Protein AF-A0A7K0TJX2-F1 (afdb_monomer_lite)

Structure (mmCIF, N/CA/C/O backbone):
data_AF-A0A7K0TJX2-F1
#
_entry.id   AF-A0A7K0TJX2-F1
#
loop_
_atom_site.group_PDB
_atom_site.id
_atom_site.type_symbol
_atom_site.label_atom_id
_atom_site.label_alt_id
_atom_site.label_comp_id
_atom_site.label_asym_id
_atom_site.label_entity_id
_atom_site.label_seq_id
_atom_site.pdbx_PDB_ins_code
_atom_site.Cartn_x
_atom_site.Cartn_y
_atom_site.Cartn_z
_atom_site.occupancy
_atom_site.B_iso_or_equiv
_atom_site.auth_seq_id
_atom_site.auth_comp_id
_atom_site.auth_asym_id
_atom_site.auth_atom_id
_atom_site.pdbx_PDB_model_num
ATOM 1 N N . MET A 1 1 ? 2.528 -19.579 16.993 1.00 49.59 1 MET A N 1
ATOM 2 C CA . MET A 1 1 ? 1.913 -18.682 15.996 1.00 49.59 1 MET A CA 1
ATOM 3 C C . MET A 1 1 ? 2.274 -17.265 16.400 1.00 49.59 1 MET A C 1
ATOM 5 O O . MET A 1 1 ? 2.089 -16.942 17.571 1.00 49.59 1 ME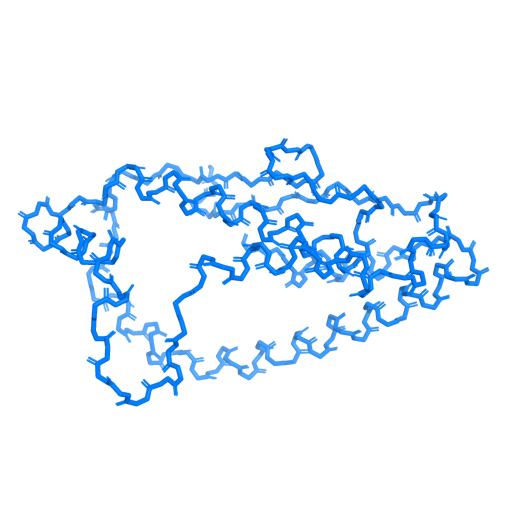T A O 1
ATOM 9 N N . SER A 1 2 ? 2.877 -16.481 15.506 1.00 51.16 2 SER A N 1
ATOM 10 C CA . SER A 1 2 ? 3.154 -15.063 15.761 1.00 51.16 2 SER A CA 1
ATOM 11 C C . SER A 1 2 ? 1.835 -14.339 16.070 1.00 51.16 2 SER A C 1
ATOM 13 O O . SER A 1 2 ? 0.830 -14.604 15.419 1.00 51.16 2 SER A O 1
ATOM 15 N N . GLN A 1 3 ? 1.803 -13.457 17.075 1.00 68.88 3 GLN A N 1
ATOM 16 C CA . GLN A 1 3 ? 0.639 -12.589 17.345 1.00 68.88 3 GLN A CA 1
ATOM 17 C C . GLN A 1 3 ? 0.635 -11.342 16.440 1.00 68.88 3 GLN A C 1
ATOM 19 O O . GLN A 1 3 ? -0.008 -10.341 16.755 1.00 68.88 3 GLN A O 1
ATOM 24 N N . GLN A 1 4 ? 1.408 -11.370 15.356 1.00 75.25 4 GLN A N 1
ATOM 25 C CA . GLN A 1 4 ? 1.607 -10.249 14.448 1.00 75.25 4 GLN A CA 1
ATOM 26 C C . GLN A 1 4 ? 0.856 -10.500 13.145 1.00 75.25 4 GLN A C 1
ATOM 28 O O . GLN A 1 4 ? 0.541 -11.638 12.797 1.00 75.25 4 GLN A O 1
ATOM 33 N N . ILE A 1 5 ? 0.522 -9.409 12.466 1.00 80.19 5 ILE A N 1
ATOM 34 C CA . ILE A 1 5 ? 0.033 -9.469 11.093 1.00 80.19 5 ILE A CA 1
ATOM 35 C C . ILE A 1 5 ? 1.230 -9.889 10.239 1.00 80.19 5 ILE A C 1
ATOM 37 O O . ILE A 1 5 ? 2.345 -9.469 10.517 1.00 80.19 5 ILE A O 1
ATOM 41 N N . GLU A 1 6 ? 1.020 -10.759 9.257 1.00 83.25 6 GLU A N 1
ATOM 42 C CA . GLU A 1 6 ? 2.083 -11.165 8.338 1.00 83.25 6 GLU A CA 1
ATOM 43 C C . GLU A 1 6 ? 1.647 -10.853 6.911 1.00 83.25 6 GLU A C 1
ATOM 45 O O . GLU A 1 6 ? 0.625 -11.356 6.435 1.00 83.25 6 GLU A O 1
ATOM 50 N N . THR A 1 7 ? 2.425 -10.013 6.228 1.00 84.06 7 THR A N 1
ATOM 51 C CA . THR A 1 7 ? 2.185 -9.642 4.828 1.00 84.06 7 THR A CA 1
ATOM 52 C C . THR A 1 7 ? 3.181 -10.357 3.920 1.00 84.06 7 THR A C 1
ATOM 54 O O . THR A 1 7 ? 4.395 -10.174 4.028 1.00 84.06 7 THR A O 1
ATOM 57 N N . SER A 1 8 ? 2.669 -11.163 2.994 1.00 83.25 8 SER A N 1
ATOM 58 C CA . SER A 1 8 ? 3.471 -11.891 2.010 1.00 83.25 8 SER A CA 1
ATOM 59 C C . SER A 1 8 ? 3.191 -11.379 0.597 1.00 83.25 8 SER A C 1
ATOM 61 O O . SER A 1 8 ? 2.039 -11.216 0.191 1.00 83.25 8 SER A O 1
ATOM 63 N N . PHE A 1 9 ? 4.262 -11.111 -0.151 1.00 84.19 9 PHE A N 1
ATOM 64 C CA . PHE A 1 9 ? 4.204 -10.624 -1.527 1.00 84.19 9 PHE A CA 1
ATOM 65 C C . PHE A 1 9 ? 4.718 -11.703 -2.476 1.00 84.19 9 PHE A C 1
ATOM 67 O O . PHE A 1 9 ? 5.824 -12.220 -2.295 1.00 84.19 9 PHE A O 1
ATOM 74 N N . LYS A 1 10 ? 3.954 -12.013 -3.525 1.00 84.88 10 LYS A N 1
ATOM 75 C CA . LYS A 1 10 ? 4.430 -12.869 -4.615 1.00 84.88 10 LYS A CA 1
ATOM 76 C C . LYS A 1 10 ? 5.185 -12.009 -5.626 1.00 84.88 10 LYS A C 1
ATOM 78 O O . LYS A 1 10 ? 4.580 -11.379 -6.492 1.00 84.88 10 LYS A O 1
ATOM 83 N N . VAL A 1 11 ? 6.506 -11.958 -5.481 1.00 85.25 11 VAL A N 1
ATOM 84 C CA . VAL A 1 11 ? 7.363 -11.096 -6.303 1.00 85.25 11 VAL A CA 1
ATOM 85 C C . VAL A 1 11 ? 7.648 -11.736 -7.659 1.00 85.25 11 VAL A C 1
ATOM 87 O O . VAL A 1 11 ? 8.031 -12.902 -7.739 1.00 85.25 11 VAL A O 1
ATOM 90 N N . GLN A 1 12 ? 7.498 -10.955 -8.727 1.00 84.88 12 GLN A N 1
ATOM 91 C CA . GLN A 1 12 ? 7.930 -11.340 -10.069 1.00 84.88 12 GLN A CA 1
ATOM 92 C C . GLN A 1 12 ? 9.256 -10.648 -10.403 1.00 84.88 12 GLN A C 1
ATOM 94 O O . GLN A 1 12 ? 9.291 -9.428 -10.551 1.00 84.88 12 GLN A O 1
ATOM 99 N N . LEU A 1 13 ? 10.333 -11.421 -10.537 1.00 86.06 13 LEU A N 1
ATOM 100 C CA . LEU A 1 13 ? 11.678 -10.896 -10.807 1.00 86.06 13 LEU A CA 1
ATOM 101 C C . LEU A 1 13 ? 11.939 -10.738 -12.312 1.00 86.06 13 LEU A C 1
ATOM 103 O O . LEU A 1 13 ? 12.342 -9.668 -12.769 1.00 86.06 13 LEU A O 1
ATOM 107 N N . ASP A 1 14 ? 11.619 -11.775 -13.086 1.00 85.62 14 ASP A N 1
ATOM 108 C CA . ASP A 1 14 ? 11.945 -11.868 -14.509 1.00 85.62 14 ASP A CA 1
ATOM 109 C C . ASP A 1 14 ? 10.744 -11.647 -15.439 1.00 85.62 14 ASP A C 1
ATOM 111 O O . ASP A 1 14 ? 9.574 -11.681 -15.037 1.00 85.62 14 ASP A O 1
ATOM 115 N N . ASN A 1 15 ? 11.062 -11.456 -16.726 1.00 85.38 15 ASN A N 1
ATOM 116 C CA . ASN A 1 15 ? 10.107 -11.288 -17.824 1.00 85.38 15 ASN A CA 1
ATOM 117 C C . ASN A 1 15 ? 9.115 -10.137 -17.572 1.00 85.38 15 ASN A C 1
ATOM 119 O O . ASN A 1 15 ? 7.897 -10.293 -17.699 1.00 85.38 15 ASN A O 1
ATOM 123 N N . ARG A 1 16 ? 9.650 -8.984 -17.152 1.00 87.25 16 ARG A N 1
ATOM 124 C CA . ARG A 1 16 ? 8.853 -7.810 -16.790 1.00 87.25 16 ARG A CA 1
ATOM 125 C C . ARG A 1 16 ? 8.359 -7.063 -18.022 1.00 87.25 16 ARG A C 1
ATOM 127 O O . ARG A 1 16 ? 9.103 -6.848 -18.985 1.00 87.25 16 ARG A O 1
ATOM 134 N N . ASN A 1 17 ? 7.117 -6.589 -17.975 1.00 87.69 17 ASN A N 1
ATOM 135 C CA . ASN A 1 17 ? 6.556 -5.798 -19.067 1.00 87.69 17 ASN A CA 1
ATOM 136 C C . ASN A 1 17 ? 7.028 -4.337 -18.981 1.00 87.69 17 ASN A C 1
ATOM 138 O O . ASN A 1 17 ? 6.563 -3.546 -18.163 1.00 87.69 17 ASN A O 1
ATOM 142 N N . ARG A 1 18 ? 7.942 -3.952 -19.877 1.00 87.62 18 ARG A N 1
ATOM 143 C CA . ARG A 1 18 ? 8.551 -2.611 -19.877 1.00 87.62 18 ARG A CA 1
ATOM 144 C C . ARG A 1 18 ? 7.531 -1.499 -20.115 1.00 87.62 18 ARG A C 1
ATOM 146 O O . ARG A 1 18 ? 7.627 -0.445 -19.499 1.00 87.62 18 ARG A O 1
ATOM 153 N N . SER A 1 19 ? 6.539 -1.732 -20.975 1.00 88.44 19 SER A N 1
ATOM 154 C CA . SER A 1 19 ? 5.540 -0.715 -21.324 1.00 88.44 19 SER A CA 1
ATOM 155 C C . SER A 1 19 ? 4.677 -0.343 -20.117 1.00 88.44 19 SER A C 1
ATOM 157 O O . SER A 1 19 ? 4.489 0.839 -19.829 1.00 88.44 19 SER A O 1
ATOM 159 N N . THR A 1 20 ? 4.221 -1.339 -19.352 1.00 89.19 20 THR A N 1
ATOM 160 C CA . THR A 1 20 ? 3.419 -1.086 -18.146 1.00 89.19 20 THR A CA 1
ATOM 161 C C . THR A 1 20 ? 4.248 -0.455 -17.031 1.00 89.19 20 THR A C 1
ATOM 163 O O . THR A 1 20 ? 3.713 0.317 -16.241 1.00 89.19 20 THR A O 1
ATOM 166 N N . VAL A 1 21 ? 5.554 -0.731 -16.975 1.00 90.56 21 VAL A N 1
ATOM 167 C CA . VAL A 1 21 ? 6.470 -0.140 -15.989 1.00 90.56 21 VAL A CA 1
ATOM 168 C C . VAL A 1 21 ? 6.772 1.332 -16.282 1.00 90.56 21 VAL A C 1
ATOM 170 O O . VAL A 1 21 ? 6.774 2.135 -15.348 1.00 90.56 21 VAL A O 1
ATOM 173 N N . ILE A 1 22 ? 6.937 1.725 -17.552 1.00 92.44 22 ILE A N 1
ATOM 174 C CA . ILE A 1 22 ? 7.083 3.145 -17.940 1.00 92.44 22 ILE A CA 1
ATOM 175 C C . ILE A 1 22 ? 5.865 3.947 -17.475 1.00 92.44 22 ILE A C 1
ATOM 177 O O . ILE A 1 22 ? 6.004 4.980 -16.824 1.00 92.44 22 ILE A O 1
ATOM 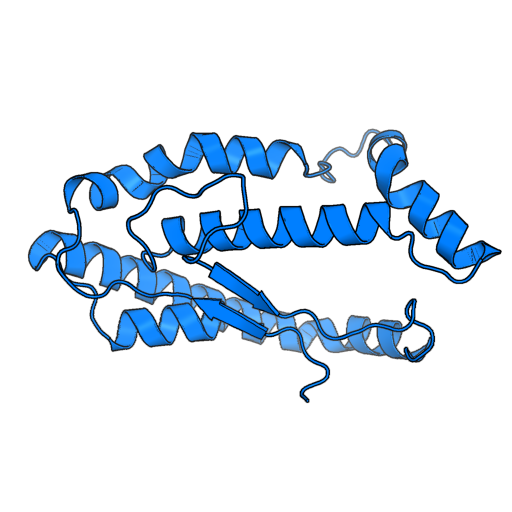181 N N . TRP A 1 23 ? 4.666 3.447 -17.773 1.00 93.88 23 TRP A N 1
ATOM 182 C CA . TRP A 1 23 ? 3.410 4.147 -17.502 1.00 93.88 23 TRP A CA 1
ATOM 183 C C . TRP A 1 23 ? 2.834 3.870 -16.111 1.00 93.88 23 TRP A C 1
ATOM 185 O O . TRP A 1 23 ? 1.710 4.276 -15.823 1.00 93.88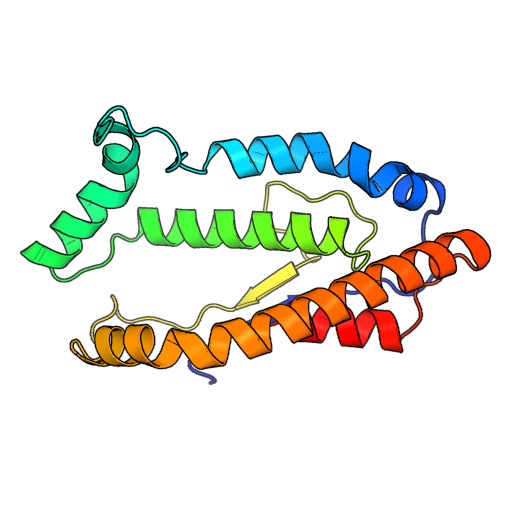 23 TRP A O 1
ATOM 195 N N . ARG A 1 24 ? 3.582 3.209 -15.222 1.00 91.88 24 ARG A N 1
ATOM 196 C CA . ARG A 1 24 ? 3.072 2.683 -13.946 1.00 91.88 24 ARG A CA 1
ATOM 197 C C . ARG A 1 24 ? 2.442 3.750 -13.051 1.00 91.88 24 ARG A C 1
ATOM 199 O O . ARG A 1 24 ? 1.376 3.510 -12.493 1.00 91.88 24 ARG A O 1
ATOM 206 N N . ALA A 1 25 ? 3.039 4.940 -12.983 1.00 89.62 25 ALA A N 1
ATOM 207 C CA . ALA A 1 25 ? 2.497 6.070 -12.222 1.00 89.62 25 ALA A CA 1
ATOM 208 C C . ALA A 1 25 ? 1.143 6.576 -12.760 1.00 89.62 25 ALA A C 1
ATOM 210 O O . ALA A 1 25 ? 0.319 7.066 -11.996 1.00 89.62 25 ALA A O 1
ATOM 211 N N . ILE A 1 26 ? 0.889 6.429 -14.062 1.00 93.69 26 ILE A N 1
ATOM 212 C CA . ILE A 1 26 ? -0.386 6.804 -14.687 1.00 93.69 26 ILE A CA 1
ATOM 213 C C . ILE A 1 26 ? -1.388 5.651 -14.590 1.00 93.69 26 ILE A C 1
ATOM 215 O O . ILE A 1 26 ? -2.547 5.870 -14.251 1.00 93.69 26 ILE A O 1
ATOM 219 N N . LEU A 1 27 ? -0.947 4.411 -14.816 1.00 94.00 27 LEU A N 1
ATOM 220 C CA . LEU A 1 27 ? -1.799 3.221 -14.738 1.00 94.00 27 LEU A CA 1
ATOM 221 C C . LEU A 1 27 ? -2.336 2.978 -13.325 1.00 94.00 27 LEU A C 1
ATOM 223 O O . LEU A 1 27 ? -3.464 2.512 -13.174 1.00 94.00 27 LEU A O 1
ATOM 227 N N . VAL A 1 28 ? -1.567 3.315 -12.286 1.00 94.69 28 VAL A N 1
ATOM 228 C CA . VAL A 1 28 ? -2.029 3.192 -10.897 1.00 94.69 28 VAL A CA 1
ATOM 229 C C . VAL A 1 28 ? -3.077 4.248 -10.531 1.00 94.69 28 VAL A C 1
ATOM 231 O O . VAL A 1 28 ? -3.832 4.044 -9.585 1.00 94.69 28 VAL A O 1
ATOM 234 N N . ALA A 1 29 ? -3.171 5.360 -11.268 1.00 93.94 29 ALA A N 1
ATOM 235 C CA . ALA A 1 29 ? -4.009 6.489 -10.875 1.00 93.94 29 ALA A CA 1
ATOM 236 C C . ALA A 1 29 ? -5.492 6.113 -10.669 1.00 93.94 29 ALA A C 1
ATOM 238 O O . ALA A 1 29 ? -6.014 6.452 -9.610 1.00 93.94 29 ALA A O 1
ATOM 239 N N . PRO A 1 30 ? -6.183 5.371 -11.561 1.00 93.94 30 PRO A N 1
ATOM 240 C CA . PRO A 1 30 ? -7.602 5.051 -11.376 1.00 93.94 30 PRO A CA 1
ATOM 241 C C . PRO A 1 30 ? -7.888 4.259 -10.095 1.00 93.94 30 PRO A C 1
ATOM 243 O O . PRO A 1 30 ? -8.802 4.594 -9.345 1.00 93.94 30 PRO A O 1
ATOM 246 N N . VAL A 1 31 ? -7.082 3.233 -9.814 1.00 93.75 31 VAL A N 1
ATOM 247 C CA . VAL A 1 31 ? -7.247 2.412 -8.608 1.00 93.75 31 VAL A CA 1
ATOM 248 C C . VAL A 1 31 ? -6.792 3.156 -7.351 1.00 93.75 31 VAL A C 1
ATOM 250 O O . VAL A 1 31 ? -7.400 2.992 -6.297 1.00 93.75 31 VAL A O 1
ATOM 253 N N . ALA A 1 32 ? -5.781 4.025 -7.454 1.00 91.94 32 ALA A N 1
ATOM 254 C CA . ALA A 1 32 ? -5.375 4.896 -6.357 1.00 91.94 32 ALA A CA 1
ATOM 255 C C . ALA A 1 32 ? -6.477 5.912 -6.022 1.00 91.94 32 ALA A C 1
ATOM 257 O O . ALA A 1 32 ? -6.796 6.085 -4.850 1.00 91.94 32 ALA A O 1
ATOM 258 N N . PHE A 1 33 ? -7.124 6.509 -7.030 1.00 92.44 33 PHE A N 1
ATOM 259 C CA . PHE A 1 33 ? -8.288 7.378 -6.845 1.00 92.44 33 PHE A CA 1
ATOM 260 C C . PHE A 1 33 ? -9.448 6.623 -6.193 1.00 92.44 33 PHE A C 1
ATOM 262 O O . PHE A 1 33 ? -10.017 7.102 -5.211 1.00 92.44 33 PHE A O 1
ATOM 269 N N . PHE A 1 34 ? -9.750 5.415 -6.675 1.00 92.50 34 PHE A N 1
ATOM 270 C CA . PHE A 1 34 ? -10.757 4.548 -6.065 1.00 92.50 34 PHE A CA 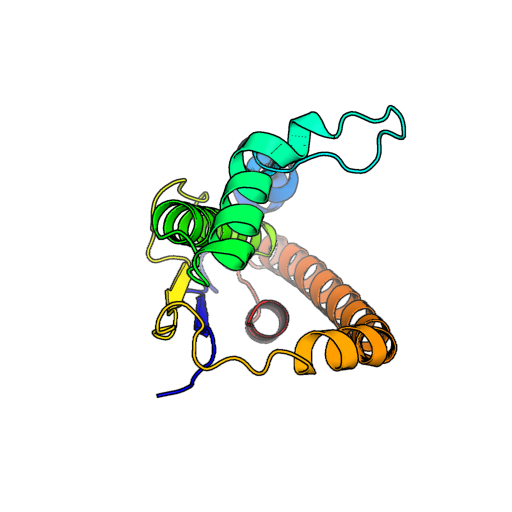1
ATOM 271 C C . PHE A 1 34 ? -10.444 4.253 -4.591 1.00 92.50 34 PHE A C 1
ATOM 273 O O . PHE A 1 34 ? -11.297 4.474 -3.736 1.00 92.50 34 PHE A O 1
ATOM 280 N N . ALA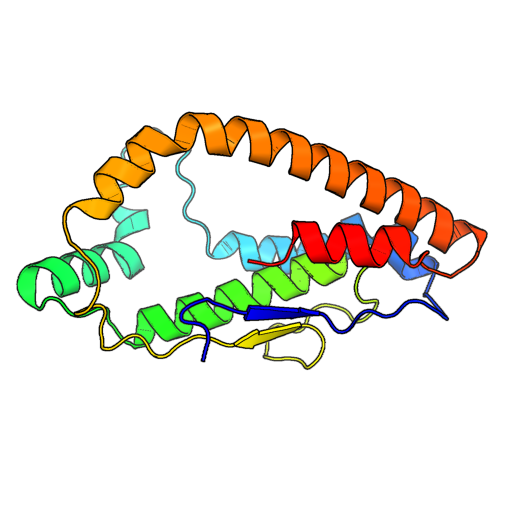 A 1 35 ? -9.217 3.840 -4.265 1.00 90.75 35 ALA A N 1
ATOM 281 C CA . ALA A 1 35 ? -8.808 3.598 -2.882 1.00 90.75 35 ALA A CA 1
ATOM 282 C C . ALA A 1 35 ? -8.864 4.879 -2.025 1.00 90.75 35 ALA A C 1
ATOM 284 O O . ALA A 1 35 ? -9.313 4.839 -0.881 1.00 90.75 35 ALA A O 1
ATOM 285 N N . SER A 1 36 ? -8.472 6.026 -2.589 1.00 86.69 36 SER A N 1
ATOM 286 C CA . SER A 1 36 ? -8.500 7.320 -1.896 1.00 86.69 36 SER A CA 1
ATOM 287 C C . SER A 1 36 ? -9.920 7.803 -1.591 1.00 86.69 36 SER A C 1
ATOM 289 O O . SER A 1 36 ? -10.117 8.521 -0.617 1.00 86.69 36 SER A O 1
ATOM 291 N N . SER A 1 37 ? -10.928 7.353 -2.349 1.00 87.50 37 SER A N 1
ATOM 292 C CA . SER A 1 37 ? -12.333 7.704 -2.099 1.00 87.50 37 SER A CA 1
ATOM 293 C C . SER A 1 37 ? -12.856 7.218 -0.739 1.00 87.50 37 SER A C 1
ATOM 295 O O . SER A 1 37 ? -13.835 7.759 -0.232 1.00 87.50 37 SER A O 1
ATOM 297 N N . PHE A 1 38 ? -12.186 6.236 -0.121 1.00 84.56 38 PHE A N 1
ATOM 298 C CA . PHE A 1 38 ? -12.501 5.746 1.224 1.00 84.56 38 PHE A CA 1
ATOM 299 C C . PHE A 1 38 ? -11.795 6.538 2.334 1.00 84.56 38 PHE A C 1
ATOM 301 O O . PHE A 1 38 ? -12.028 6.278 3.516 1.00 84.56 38 PHE A O 1
ATOM 308 N N . THR A 1 39 ? -10.915 7.477 1.978 1.00 76.12 39 THR A N 1
ATOM 309 C CA . THR A 1 39 ? -10.226 8.335 2.944 1.00 76.12 39 THR A CA 1
ATOM 310 C C . THR A 1 39 ? -11.098 9.532 3.299 1.00 76.12 39 THR A C 1
ATOM 312 O O . THR A 1 39 ? -11.757 10.125 2.448 1.00 76.12 39 THR A O 1
ATOM 315 N N . VAL A 1 40 ? -11.123 9.871 4.585 1.00 66.69 40 VAL A N 1
ATOM 316 C CA . VAL A 1 40 ? -11.782 11.081 5.072 1.00 66.69 40 VAL A CA 1
ATOM 317 C C . VAL A 1 40 ? -10.737 12.187 5.081 1.00 66.69 40 VAL A C 1
ATOM 319 O O . VAL A 1 40 ? -9.732 12.064 5.780 1.00 66.69 40 VAL A O 1
ATOM 322 N N . ASP A 1 41 ? -10.957 13.241 4.296 1.00 61.62 41 ASP A N 1
ATOM 323 C CA . ASP A 1 41 ? -10.052 14.388 4.255 1.00 61.62 41 ASP A CA 1
ATOM 324 C C . ASP A 1 41 ? -10.095 15.139 5.596 1.00 61.62 41 ASP A C 1
ATOM 326 O O . ASP A 1 41 ? -11.145 15.618 6.035 1.00 61.62 41 ASP A O 1
ATOM 330 N N . THR A 1 42 ? -8.950 15.188 6.276 1.00 55.75 42 THR A N 1
ATOM 331 C CA . THR A 1 42 ? -8.775 15.848 7.575 1.00 55.75 42 THR A CA 1
ATOM 332 C C . THR A 1 42 ? -8.260 17.284 7.440 1.00 55.75 42 THR A C 1
ATOM 334 O O . THR A 1 42 ? -8.022 17.930 8.460 1.00 55.75 42 THR A O 1
ATOM 337 N N . TRP A 1 43 ? -8.027 17.781 6.217 1.00 51.91 43 TRP A N 1
ATOM 338 C CA . TRP A 1 43 ? -7.374 19.076 5.972 1.00 51.91 43 TRP A CA 1
ATOM 339 C C . TRP A 1 43 ? -8.348 20.264 5.895 1.00 51.91 43 TRP A C 1
ATOM 341 O O . TRP A 1 43 ? -7.917 21.414 5.809 1.00 51.91 43 TRP A O 1
ATOM 351 N N . ASP A 1 44 ? -9.660 20.033 5.959 1.00 59.72 44 ASP A N 1
ATOM 352 C CA . ASP A 1 44 ? -10.627 21.127 6.033 1.00 59.72 44 ASP A CA 1
ATOM 353 C C . ASP A 1 44 ? -10.874 21.546 7.494 1.00 59.72 44 ASP A C 1
ATOM 355 O O . ASP A 1 44 ? -11.348 20.765 8.321 1.00 59.72 44 ASP A O 1
ATOM 359 N N . ASN A 1 45 ? -10.577 22.809 7.821 1.00 60.41 45 ASN A N 1
ATOM 360 C CA . ASN A 1 45 ? -10.846 23.397 9.142 1.00 60.41 45 ASN A CA 1
ATOM 361 C C . ASN A 1 45 ? -12.347 23.666 9.367 1.00 60.41 45 ASN A C 1
ATOM 363 O O . ASN A 1 45 ? -12.740 24.113 10.446 1.00 60.41 45 ASN A O 1
ATOM 367 N N . ASN A 1 46 ? -13.199 23.402 8.373 1.00 62.78 46 ASN A N 1
ATOM 368 C CA . ASN A 1 46 ? -14.608 23.781 8.377 1.00 62.78 46 ASN A CA 1
ATOM 369 C C . ASN A 1 46 ? -15.533 22.828 9.160 1.00 62.78 46 ASN A C 1
ATOM 371 O O . ASN A 1 46 ? -16.670 22.584 8.765 1.00 62.78 46 ASN A O 1
ATOM 375 N N . GLY A 1 47 ? -15.055 22.277 10.282 1.00 54.06 47 GLY A N 1
ATOM 376 C CA . GLY A 1 47 ? -15.907 21.681 11.319 1.00 54.06 47 GLY A CA 1
ATOM 377 C C . GLY A 1 47 ? -16.825 20.534 10.877 1.00 54.06 47 GLY A C 1
ATOM 378 O O . GLY A 1 47 ? -17.798 20.240 11.571 1.00 54.06 47 GLY A O 1
ATOM 379 N N . ASN A 1 48 ? -16.541 19.864 9.758 1.00 54.97 48 ASN A N 1
ATOM 380 C CA . ASN A 1 48 ? -17.366 18.770 9.251 1.00 54.97 48 ASN A CA 1
ATOM 381 C C . ASN A 1 48 ? -17.098 17.472 10.027 1.00 54.97 48 ASN A C 1
ATOM 383 O O . ASN A 1 48 ? -16.639 16.475 9.484 1.00 54.97 48 ASN A O 1
ATOM 387 N N . ALA A 1 49 ? -17.446 17.459 11.315 1.00 55.09 49 ALA A N 1
ATOM 388 C CA . ALA A 1 49 ? -17.425 16.269 12.167 1.00 55.09 49 ALA A CA 1
ATOM 389 C C . ALA A 1 49 ? -18.279 15.108 11.601 1.00 55.09 49 ALA A C 1
ATOM 391 O O . ALA A 1 49 ? -18.093 13.951 11.979 1.00 55.09 49 ALA A O 1
ATOM 392 N N . TYR A 1 50 ? -19.192 15.406 10.670 1.00 56.22 50 TYR A N 1
ATOM 393 C CA . TYR A 1 50 ? -20.069 14.441 10.008 1.00 56.22 50 TYR A CA 1
ATOM 394 C C . TYR A 1 50 ? -19.326 13.408 9.148 1.00 56.22 50 TYR A C 1
ATOM 396 O O . TYR A 1 50 ? -19.790 12.273 9.053 1.00 56.22 50 TYR A O 1
ATOM 404 N N . SER A 1 51 ? -18.172 13.744 8.559 1.00 59.81 51 SER A N 1
ATOM 405 C CA . SER A 1 51 ? -17.432 12.825 7.676 1.00 59.81 51 SER A CA 1
ATOM 406 C C . SER A 1 51 ? -16.820 11.633 8.428 1.00 59.81 51 SER A C 1
ATOM 408 O O . SER A 1 51 ? -16.722 10.535 7.883 1.00 59.81 51 SER A O 1
ATOM 410 N N . TYR A 1 52 ? -16.528 11.788 9.721 1.00 59.91 52 TYR A N 1
ATOM 411 C CA . TYR A 1 52 ? -16.089 10.698 10.604 1.00 59.91 52 TYR A CA 1
ATOM 412 C C . TYR A 1 52 ? -17.248 9.781 11.048 1.00 59.91 52 TYR A C 1
ATOM 414 O O . TYR A 1 52 ? -17.033 8.668 11.538 1.00 59.91 52 TYR A O 1
ATOM 422 N N . GLY A 1 53 ? -18.495 10.235 10.895 1.00 60.09 53 GLY A N 1
ATOM 423 C CA . GLY A 1 53 ? -19.667 9.668 11.560 1.00 60.09 53 GLY A CA 1
ATOM 424 C C . GLY A 1 53 ? -20.105 8.285 11.077 1.00 60.09 53 GLY A C 1
ATOM 425 O O . GLY A 1 53 ? -20.716 7.556 11.851 1.00 60.09 53 GLY A O 1
ATOM 426 N N . LEU A 1 54 ? -19.800 7.886 9.837 1.00 72.12 54 LEU A N 1
ATOM 427 C CA . LEU A 1 54 ? -20.368 6.648 9.288 1.00 72.12 54 LEU A CA 1
ATOM 428 C C . LEU A 1 54 ? -19.660 5.381 9.791 1.00 72.12 54 LEU A C 1
ATOM 430 O O . LEU A 1 54 ? -20.324 4.406 10.133 1.00 72.12 54 LEU A O 1
ATOM 434 N N . LEU A 1 55 ? -18.324 5.389 9.856 1.00 75.12 55 LEU A N 1
ATOM 435 C CA . LEU A 1 55 ? -17.537 4.218 10.271 1.00 75.12 55 LEU A CA 1
ATOM 436 C C . LEU A 1 55 ? -16.831 4.407 11.616 1.00 75.12 55 LEU A C 1
ATOM 438 O O . LEU A 1 55 ? -16.683 3.434 12.351 1.00 75.12 55 LEU A O 1
ATOM 442 N N . VAL A 1 56 ? -16.437 5.629 11.986 1.00 81.56 56 VAL A N 1
ATOM 443 C CA . VAL A 1 56 ? -15.673 5.858 13.225 1.00 81.56 56 VAL A CA 1
ATOM 444 C C . VAL A 1 56 ? -16.601 5.952 14.434 1.00 81.56 56 VAL A C 1
ATOM 446 O O . VAL A 1 56 ? -16.357 5.302 15.450 1.00 81.56 56 VAL A O 1
ATOM 449 N N . LEU A 1 57 ? -17.697 6.708 14.328 1.00 83.00 57 LEU A N 1
ATOM 450 C CA . LEU A 1 57 ? -18.622 6.910 15.448 1.00 83.00 57 LEU A CA 1
ATOM 451 C C . LEU A 1 57 ? -19.242 5.591 15.962 1.00 83.00 57 LEU A C 1
ATOM 453 O O . LEU A 1 57 ? -19.183 5.367 17.173 1.00 83.00 57 LEU A O 1
ATOM 457 N N . PRO A 1 58 ? -19.757 4.669 15.116 1.00 85.38 58 PRO A N 1
ATOM 458 C CA . PRO A 1 58 ? -20.294 3.397 15.601 1.00 85.38 58 PRO A CA 1
ATOM 459 C C . PRO A 1 58 ? -19.232 2.532 16.283 1.00 85.38 58 PRO A C 1
ATOM 461 O O . PRO A 1 58 ? -19.542 1.843 17.253 1.00 85.38 58 PRO A O 1
ATOM 464 N N . VAL A 1 59 ? -17.978 2.587 15.818 1.00 87.31 59 VAL A N 1
ATOM 465 C CA . VAL A 1 59 ? -16.855 1.869 16.439 1.00 87.31 59 VAL A CA 1
ATOM 466 C C . VAL A 1 59 ? -16.549 2.438 17.816 1.00 87.31 59 VAL A C 1
ATOM 468 O O . VAL A 1 59 ? -16.436 1.666 18.764 1.00 87.31 59 VAL A O 1
ATOM 471 N N . ILE A 1 60 ? -16.467 3.764 17.955 1.00 85.06 60 ILE A N 1
ATOM 472 C CA . ILE A 1 60 ? -16.242 4.413 19.254 1.00 85.06 60 ILE A CA 1
ATOM 473 C C . ILE A 1 60 ? -17.357 4.028 20.230 1.00 85.06 60 ILE A C 1
ATOM 475 O O . ILE A 1 60 ? -17.067 3.583 21.337 1.00 85.06 60 ILE A O 1
ATOM 479 N N . LEU A 1 61 ? -18.625 4.126 19.821 1.00 87.25 61 LEU A N 1
ATOM 480 C CA . LEU A 1 61 ? -19.763 3.774 20.676 1.00 87.25 61 LEU A CA 1
ATOM 481 C C . LEU A 1 61 ? -19.758 2.284 21.054 1.00 87.25 61 LEU A C 1
ATOM 483 O O . LEU A 1 61 ? -19.950 1.946 22.222 1.00 87.25 61 LEU A O 1
ATOM 487 N N . ALA A 1 62 ? -19.489 1.386 20.103 1.00 87.88 62 ALA A N 1
ATOM 488 C CA . ALA A 1 62 ? -19.395 -0.048 20.370 1.00 87.88 62 ALA A CA 1
ATOM 489 C C . ALA A 1 62 ? -18.221 -0.393 21.301 1.00 87.88 62 ALA A C 1
ATOM 491 O O . ALA A 1 62 ? -18.362 -1.242 22.182 1.00 87.88 62 ALA A O 1
ATOM 492 N N . LEU A 1 63 ? -17.081 0.285 21.171 1.00 85.56 63 LEU A N 1
ATOM 493 C CA . LEU A 1 63 ? -15.944 0.102 22.070 1.00 85.56 63 LEU A CA 1
ATOM 494 C C . LEU A 1 63 ? -16.215 0.672 23.467 1.00 85.56 63 LEU A C 1
ATOM 496 O O . LEU A 1 63 ? -15.884 0.016 24.451 1.00 85.56 63 LEU A O 1
ATOM 500 N N . LEU A 1 64 ? -16.845 1.844 23.572 1.00 85.31 64 LEU A N 1
ATOM 501 C CA . LEU A 1 64 ? -17.142 2.485 24.856 1.00 85.31 64 LEU A CA 1
ATOM 502 C C . LEU A 1 64 ? -18.221 1.738 25.643 1.00 85.31 64 LEU A C 1
ATOM 504 O O . LEU A 1 64 ? -18.031 1.458 26.824 1.00 85.31 64 LEU A O 1
ATOM 508 N N . PHE A 1 65 ? -19.340 1.402 25.000 1.00 89.12 65 PHE A N 1
ATOM 509 C CA . PHE A 1 65 ? -20.493 0.816 25.687 1.00 89.12 65 PHE A CA 1
ATOM 510 C C . PHE A 1 65 ? -20.475 -0.710 25.717 1.00 89.12 65 PHE A C 1
ATOM 512 O O . PHE A 1 65 ? -20.989 -1.305 26.662 1.00 89.12 65 PHE A O 1
ATOM 519 N N . ARG A 1 66 ? -19.893 -1.360 24.701 1.00 85.69 66 ARG A N 1
ATOM 520 C CA . ARG A 1 66 ? -19.890 -2.826 24.579 1.00 85.69 66 ARG A CA 1
ATOM 521 C C . ARG A 1 66 ? -18.501 -3.445 24.731 1.00 85.69 66 ARG A C 1
ATOM 523 O O . ARG A 1 66 ? -18.408 -4.645 24.975 1.00 85.69 66 ARG A O 1
ATOM 530 N N . GLY A 1 67 ? -17.427 -2.661 24.615 1.00 82.19 67 GLY A N 1
ATOM 531 C CA . GLY A 1 67 ? -16.057 -3.178 24.658 1.00 82.19 67 GLY A CA 1
ATOM 532 C C . GLY A 1 67 ? -15.743 -4.137 23.510 1.00 82.19 67 GLY A C 1
ATOM 533 O O . GLY A 1 67 ? -14.876 -4.994 23.657 1.00 82.19 67 GLY A O 1
ATOM 534 N N . THR A 1 68 ? -16.474 -4.043 22.397 1.00 83.06 68 THR A N 1
ATOM 535 C CA . THR A 1 68 ? -16.344 -4.956 21.254 1.00 83.06 68 THR A CA 1
ATOM 536 C C . THR A 1 68 ? -16.124 -4.171 19.977 1.00 83.06 68 THR A C 1
ATOM 538 O O . THR A 1 68 ? -16.902 -3.265 19.674 1.00 83.06 68 THR A O 1
ATOM 541 N N . TYR A 1 69 ? -15.116 -4.560 19.201 1.00 85.62 69 TYR A N 1
ATOM 542 C CA . TYR A 1 69 ? -14.907 -4.021 17.864 1.00 85.62 69 TYR A CA 1
ATOM 543 C C . TYR A 1 69 ? -15.913 -4.645 16.876 1.00 85.62 69 TYR A C 1
ATOM 545 O O . TYR A 1 69 ? -15.954 -5.874 16.769 1.00 85.62 69 TYR A O 1
ATOM 553 N N . PRO A 1 70 ? -16.741 -3.858 16.165 1.00 87.56 70 PRO A N 1
ATOM 554 C CA . PRO A 1 70 ? -17.743 -4.418 15.260 1.00 87.56 70 PRO A CA 1
ATOM 555 C C . PRO A 1 70 ? -17.123 -5.220 14.103 1.00 87.56 70 PRO A C 1
ATOM 557 O O . PRO A 1 70 ? -16.239 -4.733 13.397 1.00 87.56 70 PRO A O 1
ATOM 560 N N . SER A 1 71 ? -17.616 -6.442 13.870 1.00 87.12 71 SER A N 1
ATOM 561 C CA . SER A 1 71 ? -17.051 -7.366 12.872 1.00 87.12 71 SER A CA 1
ATOM 562 C C . SER A 1 71 ? -17.135 -6.841 11.437 1.00 87.12 71 SER A C 1
ATOM 564 O O . SER A 1 71 ? -16.205 -7.035 10.665 1.00 87.12 71 SER A O 1
ATOM 566 N N . TYR A 1 72 ? -18.203 -6.127 11.081 1.00 87.50 72 TYR A N 1
ATOM 567 C CA . TYR A 1 72 ? -18.366 -5.551 9.744 1.00 87.50 72 TYR A CA 1
ATOM 568 C C . TYR A 1 72 ? -17.313 -4.474 9.436 1.00 87.50 72 TYR A C 1
ATOM 570 O O . TYR A 1 72 ? -16.788 -4.441 8.325 1.00 87.50 72 TYR A O 1
ATOM 578 N N . VAL A 1 73 ? -16.937 -3.643 10.418 1.00 88.88 73 VAL A N 1
ATOM 579 C CA . VAL A 1 73 ? -15.852 -2.660 10.240 1.00 88.88 73 VAL A CA 1
ATOM 580 C C . VAL A 1 73 ? -14.502 -3.362 10.158 1.00 88.88 73 VAL A C 1
ATOM 582 O O . VAL A 1 73 ? -13.644 -2.958 9.378 1.00 88.88 73 VAL A O 1
ATOM 585 N N . LEU A 1 74 ? -14.316 -4.444 10.919 1.00 87.50 74 LEU A N 1
ATOM 586 C CA . LEU A 1 74 ? -13.087 -5.233 10.857 1.00 87.50 74 LEU A CA 1
ATOM 587 C C . LEU A 1 74 ? -12.899 -5.831 9.463 1.00 87.50 74 LEU A C 1
ATOM 589 O O . LEU A 1 74 ? -11.825 -5.691 8.884 1.00 87.50 74 LEU A O 1
ATOM 593 N N . SER A 1 75 ? -13.943 -6.454 8.915 1.00 89.56 75 SER A N 1
ATOM 594 C CA . SER A 1 75 ? -13.919 -7.014 7.563 1.00 89.56 75 SER A CA 1
ATOM 595 C C . SER A 1 75 ? -13.658 -5.940 6.509 1.00 89.56 75 SER A C 1
ATOM 597 O O . SER A 1 75 ? -12.830 -6.151 5.626 1.00 89.56 75 SER A O 1
ATOM 599 N N . PHE A 1 76 ? -14.291 -4.768 6.634 1.00 89.88 76 PHE A N 1
ATOM 600 C CA . PHE A 1 76 ? -14.032 -3.630 5.751 1.00 89.88 76 PHE A CA 1
ATOM 601 C C . PHE A 1 76 ? -12.562 -3.186 5.799 1.00 89.88 76 PHE A C 1
ATOM 603 O O . PHE A 1 76 ? -11.924 -3.069 4.756 1.00 89.88 76 PHE A O 1
ATOM 610 N N . ASN A 1 77 ? -11.992 -3.015 6.995 1.00 89.62 77 ASN A N 1
ATOM 611 C CA . ASN A 1 77 ? -10.591 -2.620 7.150 1.00 89.62 77 ASN A CA 1
ATOM 612 C C . ASN A 1 77 ? -9.626 -3.667 6.588 1.00 89.62 77 ASN A C 1
ATOM 614 O O . ASN A 1 77 ? -8.650 -3.295 5.944 1.00 89.62 77 ASN A O 1
ATOM 618 N N . LYS A 1 78 ? -9.904 -4.965 6.775 1.00 90.19 78 LYS A N 1
ATOM 619 C CA . LYS A 1 78 ? -9.099 -6.045 6.181 1.00 90.19 78 LYS A CA 1
ATOM 620 C C . LYS A 1 78 ? -9.129 -5.996 4.652 1.00 90.19 78 LYS A C 1
ATOM 622 O O . LYS A 1 78 ? -8.079 -6.108 4.021 1.00 90.19 78 LYS A O 1
ATOM 627 N N . ALA A 1 79 ? -10.311 -5.798 4.067 1.00 91.38 79 ALA A N 1
ATOM 628 C CA . ALA A 1 79 ? -10.481 -5.699 2.620 1.00 91.38 79 ALA A CA 1
ATOM 629 C C . ALA A 1 79 ? -9.769 -4.462 2.046 1.00 91.38 79 ALA A C 1
ATOM 631 O O . ALA A 1 79 ? -9.001 -4.581 1.089 1.00 91.38 79 ALA A O 1
ATOM 632 N N . LEU A 1 80 ? -9.955 -3.293 2.669 1.00 91.69 80 LEU A N 1
ATOM 633 C CA . LEU A 1 80 ? -9.317 -2.046 2.247 1.00 91.69 80 LEU A CA 1
ATOM 634 C C . LEU A 1 80 ? -7.792 -2.111 2.400 1.00 91.69 80 LEU A C 1
ATOM 636 O O . LEU A 1 80 ? -7.070 -1.718 1.488 1.00 91.69 80 LEU A O 1
ATOM 640 N N . PHE A 1 81 ? -7.286 -2.655 3.509 1.00 91.38 81 PHE A N 1
ATOM 641 C CA . PHE A 1 81 ? -5.848 -2.827 3.722 1.00 91.38 81 PHE A CA 1
ATOM 642 C C . PHE A 1 81 ? -5.233 -3.797 2.704 1.00 91.38 81 PHE A C 1
ATOM 644 O O . PHE A 1 81 ? -4.157 -3.527 2.170 1.00 91.38 81 PHE A O 1
ATOM 651 N N . GLY A 1 82 ? -5.935 -4.883 2.363 1.00 92.12 82 GLY A N 1
ATOM 652 C CA . GLY A 1 82 ? -5.544 -5.780 1.273 1.00 92.12 82 GLY A CA 1
ATOM 653 C C . GLY A 1 82 ? -5.464 -5.062 -0.075 1.00 92.12 82 GLY A C 1
ATOM 654 O O . GLY A 1 82 ? -4.463 -5.184 -0.780 1.00 92.12 82 GLY A O 1
ATOM 655 N N . LEU A 1 83 ? -6.476 -4.255 -0.409 1.00 93.75 83 LEU A N 1
ATOM 656 C CA . LEU A 1 83 ? -6.490 -3.451 -1.631 1.00 93.75 83 LEU A CA 1
ATOM 657 C C . LEU A 1 83 ? -5.322 -2.459 -1.680 1.00 93.75 83 LEU A C 1
ATOM 659 O O . LEU A 1 83 ? -4.601 -2.419 -2.675 1.00 93.75 83 LEU A O 1
ATOM 663 N N . VAL A 1 84 ? -5.101 -1.692 -0.610 1.00 92.81 84 VAL A N 1
ATOM 664 C CA . VAL A 1 84 ? -4.002 -0.717 -0.530 1.00 92.81 84 VAL A CA 1
ATOM 665 C C . VAL A 1 84 ? -2.649 -1.406 -0.703 1.00 92.81 84 VAL A C 1
ATOM 667 O O . VAL A 1 84 ? -1.823 -0.913 -1.467 1.00 92.81 84 VAL A O 1
ATOM 670 N N . ASN A 1 85 ? -2.432 -2.574 -0.091 1.00 93.00 85 ASN A N 1
ATOM 671 C CA . ASN A 1 85 ? -1.190 -3.327 -0.280 1.00 93.00 85 ASN A CA 1
ATOM 672 C C . ASN A 1 85 ? -1.034 -3.880 -1.705 1.00 93.00 85 ASN A C 1
ATOM 674 O O . ASN A 1 85 ? 0.081 -3.901 -2.221 1.00 93.00 85 ASN A O 1
ATOM 678 N N . ARG A 1 86 ? -2.119 -4.282 -2.383 1.00 93.56 86 ARG A N 1
ATOM 679 C CA . ARG A 1 86 ? -2.071 -4.667 -3.808 1.00 93.56 86 ARG A CA 1
ATOM 680 C C . ARG A 1 86 ? -1.714 -3.481 -4.702 1.00 93.56 86 ARG A C 1
ATOM 682 O O . ARG A 1 86 ? -0.869 -3.615 -5.587 1.00 93.56 86 ARG A O 1
ATOM 689 N N . VAL A 1 87 ? -2.320 -2.320 -4.455 1.00 94.50 87 VAL A N 1
ATOM 690 C CA . VAL A 1 87 ? -1.990 -1.070 -5.158 1.00 94.50 87 VAL A CA 1
ATOM 691 C C . VAL A 1 87 ? -0.536 -0.691 -4.901 1.00 94.50 87 VAL A C 1
ATOM 693 O O . VAL A 1 87 ? 0.179 -0.360 -5.843 1.00 94.50 87 VAL A O 1
ATOM 696 N N . TRP A 1 88 ? -0.074 -0.811 -3.656 1.00 93.12 88 TRP A N 1
ATOM 697 C CA . TRP A 1 88 ? 1.313 -0.564 -3.284 1.00 93.12 88 TRP A CA 1
ATOM 698 C C . TRP A 1 88 ? 2.274 -1.526 -3.980 1.00 93.12 88 TRP A C 1
ATOM 700 O O . TRP A 1 88 ? 3.224 -1.063 -4.594 1.00 93.12 88 TRP A O 1
ATOM 710 N N . ALA A 1 89 ? 2.006 -2.834 -3.976 1.00 92.56 89 ALA A N 1
ATOM 711 C CA . ALA A 1 89 ? 2.825 -3.839 -4.659 1.00 92.56 89 ALA A CA 1
ATOM 712 C C . ALA A 1 89 ? 2.903 -3.604 -6.176 1.00 92.56 89 ALA A C 1
ATOM 714 O O . ALA A 1 89 ? 3.947 -3.816 -6.802 1.00 92.56 89 ALA A O 1
ATOM 715 N N . TYR A 1 90 ? 1.806 -3.139 -6.780 1.00 93.31 90 TYR A N 1
ATOM 716 C CA . TYR A 1 90 ? 1.811 -2.691 -8.166 1.00 93.31 90 TYR A CA 1
ATOM 717 C C . TYR A 1 90 ? 2.532 -1.350 -8.339 1.00 93.31 90 TYR A C 1
ATOM 719 O O . TYR A 1 90 ? 3.182 -1.134 -9.346 1.00 93.31 90 TYR A O 1
ATOM 727 N N . PHE A 1 91 ? 2.495 -0.417 -7.404 1.00 93.94 91 PHE A N 1
ATOM 728 C CA . PHE A 1 91 ? 3.254 0.824 -7.558 1.00 93.94 91 PHE A CA 1
ATOM 729 C C . PHE A 1 91 ? 4.767 0.593 -7.399 1.00 93.94 91 PHE A C 1
ATOM 731 O O . PHE A 1 91 ? 5.557 1.041 -8.228 1.00 93.94 91 PHE A O 1
ATOM 738 N N . SER A 1 92 ? 5.159 -0.196 -6.398 1.00 92.81 92 SER A N 1
ATOM 739 C CA . SER A 1 92 ? 6.541 -0.462 -5.982 1.00 92.81 92 SER A CA 1
ATOM 740 C C . SER A 1 92 ? 7.264 -1.540 -6.798 1.00 92.81 92 SER A C 1
ATOM 742 O O . SER A 1 92 ? 8.330 -2.000 -6.407 1.00 92.81 92 SER A O 1
ATOM 744 N N . LEU A 1 93 ? 6.718 -1.931 -7.954 1.00 92.62 93 LEU A N 1
ATOM 745 C CA . LEU A 1 93 ? 7.327 -2.889 -8.888 1.00 92.62 93 LEU A CA 1
ATOM 746 C C . LEU A 1 93 ? 7.359 -4.349 -8.420 1.00 92.62 93 LEU A C 1
ATOM 748 O O . LEU A 1 93 ? 7.890 -5.179 -9.149 1.00 92.62 93 LEU A O 1
ATOM 752 N N . LEU A 1 94 ? 6.727 -4.724 -7.308 1.00 91.44 94 LEU A N 1
ATOM 753 C CA . LEU A 1 94 ? 6.726 -6.117 -6.834 1.00 91.44 94 LEU A CA 1
ATOM 754 C C . LEU A 1 94 ? 5.943 -7.070 -7.754 1.00 91.44 94 LEU A C 1
ATOM 756 O O . LEU A 1 94 ? 6.344 -8.219 -7.934 1.00 91.44 94 LEU A O 1
ATOM 760 N N . THR A 1 95 ? 4.873 -6.588 -8.393 1.00 90.69 95 THR A N 1
ATOM 761 C CA . THR A 1 95 ? 4.057 -7.366 -9.345 1.00 90.69 95 THR A CA 1
ATOM 762 C C . THR A 1 95 ? 3.774 -6.591 -10.634 1.00 90.69 95 THR A C 1
ATOM 764 O O . THR A 1 95 ? 3.702 -5.360 -10.627 1.00 90.69 95 THR A O 1
ATOM 767 N N . ASP A 1 96 ? 3.625 -7.296 -11.759 1.00 90.12 96 ASP A N 1
ATOM 768 C CA . ASP A 1 96 ? 3.165 -6.731 -13.040 1.00 90.12 96 ASP A CA 1
ATOM 769 C C . ASP A 1 96 ? 1.658 -6.838 -13.267 1.00 90.12 96 ASP A C 1
ATOM 771 O O . ASP A 1 96 ? 1.121 -6.152 -14.139 1.00 90.12 96 ASP A O 1
ATOM 775 N N . SER A 1 97 ? 0.964 -7.647 -12.468 1.00 89.69 97 SER A N 1
ATOM 776 C CA . SER A 1 97 ? -0.487 -7.787 -12.569 1.00 89.69 97 SER A CA 1
ATOM 777 C C . SER A 1 97 ? -1.174 -6.529 -12.044 1.00 89.69 97 SER A C 1
ATOM 779 O O . SER A 1 97 ? -0.878 -6.078 -10.938 1.00 89.69 97 SER A O 1
ATOM 781 N N . TYR A 1 98 ? -2.094 -5.969 -12.834 1.00 91.12 98 TYR A N 1
ATOM 782 C CA . TYR A 1 98 ? -2.908 -4.835 -12.398 1.00 91.12 98 TYR A CA 1
ATOM 783 C C . TYR A 1 98 ? -3.675 -5.202 -11.114 1.00 91.12 98 TYR A C 1
ATOM 785 O O . TYR A 1 98 ? -4.200 -6.316 -11.034 1.00 91.12 98 TYR A O 1
ATOM 793 N N . PRO A 1 99 ? -3.735 -4.319 -10.100 1.00 92.00 99 PRO A N 1
ATOM 794 C CA . PRO A 1 99 ? -4.315 -4.661 -8.807 1.00 92.00 99 PRO A CA 1
ATOM 795 C C . PRO A 1 99 ? -5.812 -4.959 -8.931 1.00 92.00 99 PRO A C 1
ATOM 797 O O . PRO A 1 99 ? -6.598 -4.124 -9.375 1.00 92.00 99 PRO A O 1
ATOM 800 N N . SER A 1 100 ? -6.198 -6.161 -8.500 1.00 92.06 100 SER A N 1
ATOM 801 C CA . SER A 1 100 ? -7.602 -6.548 -8.366 1.00 92.06 100 SER A CA 1
ATOM 802 C C . SER A 1 100 ? -8.251 -5.822 -7.186 1.00 92.06 100 SER A C 1
ATOM 804 O O . SER A 1 100 ? -7.624 -5.621 -6.138 1.00 92.06 100 SER A O 1
ATOM 806 N N . ILE A 1 101 ? -9.526 -5.462 -7.344 1.00 90.50 101 ILE A N 1
ATOM 807 C CA . ILE A 1 101 ? -10.357 -4.943 -6.249 1.00 90.50 101 ILE A CA 1
ATOM 808 C C . ILE A 1 101 ? -10.614 -6.054 -5.224 1.00 90.50 101 ILE A C 1
ATOM 810 O O . ILE A 1 101 ? -10.559 -5.805 -4.022 1.00 90.50 101 ILE A O 1
ATOM 814 N N . GLU A 1 102 ? -10.782 -7.283 -5.705 1.00 89.62 102 GLU A N 1
ATOM 815 C CA . GLU A 1 102 ? -10.987 -8.485 -4.898 1.00 89.62 102 GLU A CA 1
ATOM 816 C C . GLU A 1 102 ? -9.667 -9.127 -4.455 1.00 89.62 102 GLU A C 1
ATOM 818 O O . GLU A 1 102 ? -8.581 -8.772 -4.929 1.00 89.62 102 GLU A O 1
ATOM 823 N N . GLU A 1 103 ? -9.767 -10.090 -3.540 1.00 84.56 103 GLU A N 1
ATOM 824 C CA . GLU A 1 103 ? -8.634 -10.893 -3.080 1.00 84.56 103 GLU A CA 1
ATOM 825 C C . GLU A 1 103 ? -7.883 -11.568 -4.241 1.00 84.56 103 GLU A C 1
ATOM 827 O O . GLU A 1 103 ? -8.465 -11.970 -5.248 1.00 84.56 103 GLU A O 1
ATOM 832 N N . SER A 1 104 ? -6.553 -11.617 -4.135 1.00 82.88 104 SER A N 1
ATOM 833 C CA . SER A 1 104 ? -5.667 -12.096 -5.194 1.00 82.88 104 SER A CA 1
ATOM 834 C C . SER A 1 104 ? -4.381 -12.653 -4.598 1.00 82.88 104 SER A C 1
ATOM 836 O O . SER A 1 104 ? -3.823 -12.061 -3.677 1.00 82.88 104 SER A O 1
ATOM 838 N N . ASP A 1 105 ? -3.854 -13.713 -5.210 1.00 81.31 105 ASP A N 1
ATOM 839 C CA . ASP A 1 105 ? -2.604 -14.382 -4.821 1.00 81.31 105 ASP A CA 1
ATOM 840 C C . ASP A 1 105 ? -1.347 -13.492 -4.876 1.00 81.31 105 ASP A C 1
ATOM 842 O O . ASP A 1 105 ? -0.271 -13.911 -4.450 1.00 81.31 105 ASP A O 1
ATOM 846 N N . ALA A 1 106 ? -1.435 -12.279 -5.434 1.00 80.31 106 ALA A N 1
ATOM 847 C CA . ALA A 1 106 ? -0.306 -11.353 -5.494 1.00 80.31 106 ALA A CA 1
ATOM 848 C C . ALA A 1 106 ? 0.132 -10.862 -4.100 1.00 80.31 106 ALA A C 1
ATOM 850 O O . ALA A 1 106 ? 1.326 -10.641 -3.876 1.00 80.31 106 ALA A O 1
ATOM 851 N N . VAL A 1 107 ? -0.823 -10.692 -3.179 1.00 84.50 107 VAL A N 1
ATOM 852 C CA . VAL A 1 107 ? -0.584 -10.230 -1.806 1.00 84.50 107 VAL A CA 1
ATOM 853 C C . VAL A 1 107 ? -1.493 -11.006 -0.863 1.00 84.50 107 VAL A C 1
ATOM 855 O O . VAL A 1 107 ? -2.713 -10.869 -0.945 1.00 84.50 107 VAL A O 1
ATOM 858 N N . SER A 1 108 ? -0.902 -11.770 0.053 1.00 83.06 108 SER A N 1
ATOM 859 C CA . SER A 1 108 ? -1.640 -12.485 1.096 1.00 83.06 108 SER A CA 1
ATOM 860 C C . SER A 1 108 ? -1.292 -11.917 2.466 1.00 83.06 108 SER A C 1
ATOM 862 O O . SER A 1 108 ? -0.113 -11.795 2.816 1.00 83.06 108 SER A O 1
ATOM 864 N N . ILE A 1 109 ? -2.331 -11.542 3.216 1.00 84.44 109 ILE A N 1
ATOM 865 C CA . ILE A 1 109 ? -2.220 -10.944 4.547 1.00 84.44 109 ILE A CA 1
ATOM 866 C C . ILE A 1 109 ? -2.854 -11.896 5.552 1.00 84.44 109 ILE A C 1
ATOM 868 O O . ILE A 1 109 ? -4.073 -12.082 5.570 1.00 84.44 109 ILE A O 1
ATOM 872 N N . THR A 1 110 ? -2.024 -12.468 6.417 1.00 84.88 110 THR A N 1
ATOM 873 C CA . THR A 1 110 ? -2.485 -13.333 7.499 1.00 84.88 110 THR A CA 1
ATOM 874 C C . THR A 1 110 ? -2.752 -12.478 8.727 1.00 84.88 110 THR A C 1
ATOM 876 O O . THR A 1 110 ? -1.857 -11.816 9.253 1.00 84.88 110 THR A O 1
ATOM 879 N N . TYR A 1 111 ? -4.001 -12.489 9.191 1.00 82.69 111 TYR A N 1
ATOM 880 C CA . TYR A 1 111 ? -4.398 -11.781 10.403 1.00 82.69 111 TYR A CA 1
ATOM 881 C C . TYR A 1 111 ? -4.426 -12.752 11.587 1.00 82.69 111 TYR A C 1
ATOM 883 O O . TYR A 1 111 ? -5.101 -13.781 11.487 1.00 82.69 111 TYR A O 1
ATOM 891 N N . PRO A 1 112 ? -3.764 -12.433 12.712 1.00 82.94 112 PRO A N 1
ATOM 892 C CA . PRO A 1 112 ? -3.889 -13.223 13.928 1.00 82.94 112 PRO A CA 1
ATOM 893 C C . PRO A 1 112 ? -5.314 -13.109 14.479 1.00 82.94 112 PRO A C 1
ATOM 895 O O . PRO A 1 112 ? -5.992 -12.093 14.281 1.00 82.94 112 PRO A O 1
ATOM 898 N N . ASP A 1 113 ? -5.767 -14.148 15.181 1.00 77.00 113 ASP A N 1
ATOM 899 C CA . ASP A 1 113 ? -7.050 -14.081 15.868 1.00 77.00 113 ASP A CA 1
ATOM 900 C C . ASP A 1 113 ? -6.961 -13.074 17.017 1.00 77.00 113 ASP A C 1
ATOM 902 O O . ASP A 1 113 ? -6.044 -13.096 17.843 1.00 77.00 113 ASP A O 1
ATOM 906 N N . ILE A 1 114 ? -7.905 -12.145 17.019 1.00 70.19 114 ILE A N 1
ATOM 907 C CA . ILE A 1 114 ? -8.011 -11.085 18.004 1.00 70.19 114 ILE A CA 1
ATOM 908 C C . ILE A 1 114 ? -9.365 -11.272 18.671 1.00 70.19 114 ILE A C 1
ATOM 910 O O . ILE A 1 114 ? -10.373 -10.865 18.107 1.00 70.19 114 ILE A O 1
ATOM 914 N N . ASP A 1 115 ? -9.393 -11.880 19.862 1.00 70.56 115 ASP A N 1
ATOM 915 C CA . ASP A 1 115 ? -10.590 -12.191 20.671 1.00 70.56 115 ASP A CA 1
ATOM 916 C C . ASP A 1 115 ? -11.429 -10.939 21.039 1.00 70.56 115 ASP A C 1
ATOM 918 O O . ASP A 1 115 ? -11.519 -10.514 22.197 1.00 70.56 115 ASP A O 1
ATOM 922 N N . GLY A 1 116 ? -11.993 -10.251 20.047 1.00 65.06 116 GLY A N 1
ATOM 923 C CA . GLY A 1 116 ? -12.665 -8.958 20.167 1.00 65.06 116 GLY A CA 1
ATOM 924 C C . GLY A 1 116 ? -11.810 -7.825 20.750 1.00 65.06 116 GLY A C 1
ATOM 925 O O . GLY A 1 116 ? -12.374 -6.809 21.150 1.00 65.06 116 GLY A O 1
ATOM 926 N N . GLY A 1 117 ? -10.483 -7.989 20.841 1.00 63.66 117 GLY A N 1
ATOM 927 C CA . GLY A 1 117 ? -9.570 -7.016 21.457 1.00 63.66 117 GLY A CA 1
ATOM 928 C C . GLY A 1 117 ? -9.489 -7.072 22.989 1.00 63.66 117 GLY A C 1
ATOM 929 O O . GLY A 1 117 ? -8.927 -6.163 23.600 1.00 63.66 117 GLY A O 1
ATOM 930 N N . LYS A 1 118 ? -10.013 -8.127 23.632 1.00 64.94 118 LYS A N 1
ATOM 931 C CA . LYS A 1 118 ? -10.023 -8.265 25.104 1.00 64.94 118 LYS A CA 1
ATOM 932 C C . LYS A 1 118 ? -8.639 -8.469 25.737 1.00 64.94 118 LYS A C 1
ATOM 934 O O . LYS A 1 118 ? -8.491 -8.252 26.935 1.00 64.94 118 LYS A O 1
ATOM 939 N N . SER A 1 119 ? -7.638 -8.860 24.950 1.00 63.81 119 SER A N 1
ATOM 940 C CA . SER A 1 119 ? -6.260 -9.123 25.390 1.00 63.81 119 SER A CA 1
ATOM 941 C C . SER A 1 119 ? -5.331 -7.898 25.341 1.00 63.81 119 SER A C 1
ATOM 943 O O . SER A 1 119 ? -4.164 -8.000 25.718 1.00 63.81 119 SER A O 1
ATOM 945 N N . LEU A 1 120 ? -5.815 -6.728 24.904 1.00 65.44 120 LEU A N 1
ATOM 946 C CA . LEU A 1 120 ? -5.001 -5.516 24.764 1.00 65.44 120 LEU A CA 1
ATOM 947 C C . LEU A 1 120 ? -4.992 -4.681 26.054 1.00 65.44 120 LEU A C 1
ATOM 949 O O . LEU A 1 120 ? -6.033 -4.335 26.615 1.00 65.44 120 LEU A O 1
ATOM 953 N N . SER A 1 121 ? -3.799 -4.306 26.519 1.00 69.69 121 SER A N 1
ATOM 954 C CA . SER A 1 121 ? -3.629 -3.443 27.689 1.00 69.69 121 SER A CA 1
ATOM 955 C C . SER A 1 121 ? -4.085 -2.009 27.393 1.00 69.69 121 SER A C 1
ATOM 957 O O . SER A 1 121 ? -3.622 -1.358 26.459 1.00 69.69 121 SER A O 1
ATOM 959 N N . ARG A 1 122 ? -4.999 -1.488 28.222 1.00 72.31 122 ARG A N 1
ATOM 960 C CA . ARG A 1 122 ? -5.695 -0.207 27.986 1.00 72.31 122 ARG A CA 1
ATOM 961 C C . ARG A 1 122 ? -4.795 1.038 28.049 1.00 72.31 122 ARG A C 1
ATOM 963 O O . ARG A 1 122 ? -5.102 2.028 27.400 1.00 72.31 122 ARG A O 1
ATOM 970 N N . GLY A 1 123 ? -3.700 0.999 28.815 1.00 74.25 123 GLY A N 1
ATOM 971 C CA . GLY A 1 123 ? -2.776 2.134 28.992 1.00 74.25 123 GLY A CA 1
ATOM 972 C C . GLY A 1 123 ? -1.559 2.136 28.058 1.00 74.25 123 GLY A C 1
ATOM 973 O O . GLY A 1 123 ? -0.898 3.159 27.901 1.00 74.25 123 GLY A O 1
ATOM 974 N N . LEU A 1 124 ? -1.268 1.009 27.404 1.00 79.81 124 LEU A N 1
ATOM 975 C CA . LEU A 1 124 ? -0.119 0.870 26.506 1.00 79.81 124 LEU A CA 1
ATOM 976 C C . LEU A 1 124 ? -0.194 1.752 25.238 1.00 79.81 124 LEU A C 1
ATOM 978 O O . LEU A 1 124 ? 0.861 2.217 24.804 1.00 79.81 124 LEU A O 1
ATOM 982 N N . PRO A 1 125 ? -1.376 2.050 24.650 1.00 79.31 125 PRO A N 1
ATOM 983 C CA . PRO A 1 125 ? -1.475 2.952 23.501 1.00 79.31 125 PRO A CA 1
ATOM 984 C C . PRO A 1 125 ? -0.913 4.357 23.760 1.00 79.31 125 PRO A C 1
ATOM 986 O O . PRO A 1 125 ? -0.245 4.908 22.891 1.00 79.31 125 PRO A O 1
ATOM 989 N N . LEU A 1 126 ? -1.101 4.910 24.964 1.00 80.56 126 LEU A N 1
ATOM 990 C CA . LEU A 1 126 ? -0.608 6.249 25.317 1.00 80.56 126 LEU A CA 1
ATOM 991 C C . LEU A 1 126 ? 0.924 6.305 25.335 1.00 80.56 126 LEU A C 1
ATOM 993 O O . LEU A 1 126 ? 1.530 7.240 24.815 1.00 80.56 126 LEU A O 1
ATOM 997 N N . ILE A 1 127 ? 1.556 5.266 25.885 1.00 84.31 127 ILE A N 1
ATOM 998 C CA . ILE A 1 127 ? 3.017 5.139 25.909 1.00 84.31 127 ILE A CA 1
ATOM 999 C C . ILE A 1 127 ? 3.558 5.014 24.480 1.00 84.31 127 ILE A C 1
ATOM 1001 O O . ILE A 1 127 ? 4.576 5.618 24.148 1.00 84.31 127 ILE A O 1
ATOM 1005 N N . LYS A 1 128 ? 2.861 4.272 23.610 1.00 82.62 128 LYS A N 1
ATOM 1006 C CA . LYS A 1 128 ? 3.227 4.160 22.192 1.00 82.62 128 LYS A CA 1
ATOM 1007 C C . LYS A 1 128 ? 3.141 5.500 21.465 1.00 82.62 128 LYS A C 1
ATOM 1009 O O . LYS A 1 128 ? 4.026 5.792 20.671 1.00 82.62 128 LYS A O 1
ATOM 1014 N N . TRP A 1 129 ? 2.130 6.322 21.753 1.00 82.94 129 TRP A N 1
ATOM 1015 C CA . TRP A 1 129 ? 2.047 7.675 21.194 1.00 82.94 129 TRP A CA 1
ATOM 1016 C C . TRP A 1 129 ? 3.208 8.562 21.655 1.00 82.94 129 TRP A C 1
ATOM 1018 O O . TRP A 1 129 ? 3.788 9.263 20.832 1.00 82.94 129 TRP A O 1
ATOM 1028 N N . ALA A 1 130 ? 3.619 8.476 22.925 1.00 84.88 130 ALA A N 1
ATOM 1029 C CA . ALA A 1 130 ? 4.799 9.194 23.416 1.00 84.88 130 ALA A CA 1
ATOM 1030 C C . ALA A 1 130 ? 6.107 8.702 22.758 1.00 84.88 130 ALA A C 1
ATOM 1032 O O . ALA A 1 130 ? 6.964 9.505 22.393 1.00 84.88 130 ALA A O 1
ATOM 1033 N N . MET A 1 131 ? 6.241 7.389 22.540 1.00 86.81 131 MET A N 1
ATOM 1034 C CA . MET A 1 131 ? 7.383 6.779 21.842 1.00 86.81 131 MET A CA 1
ATOM 1035 C C . MET A 1 131 ? 7.315 6.877 20.309 1.00 86.81 131 MET A C 1
ATOM 1037 O O . MET A 1 131 ? 8.187 6.341 19.626 1.00 86.81 131 MET A O 1
ATOM 1041 N N . ALA A 1 132 ? 6.322 7.562 19.739 1.00 86.94 132 ALA A N 1
ATOM 1042 C CA . ALA A 1 132 ? 6.208 7.680 18.289 1.00 86.94 132 ALA A CA 1
ATOM 1043 C C . ALA A 1 132 ? 7.329 8.546 17.681 1.00 86.94 132 ALA A C 1
ATOM 1045 O O . ALA A 1 132 ? 7.712 8.330 16.535 1.00 86.94 132 ALA A O 1
ATOM 1046 N N . ILE A 1 133 ? 7.903 9.489 18.443 1.00 84.75 133 ILE A N 1
ATOM 1047 C CA . ILE A 1 133 ? 8.890 10.457 17.928 1.00 84.75 133 ILE A CA 1
ATOM 1048 C C . ILE A 1 133 ? 10.151 9.772 17.355 1.00 84.75 133 ILE A C 1
ATOM 1050 O O . ILE A 1 133 ? 10.459 10.023 16.188 1.00 84.75 133 ILE A O 1
ATOM 1054 N N . PRO A 1 134 ? 10.861 8.874 18.076 1.00 87.44 134 PRO A N 1
ATOM 1055 C CA . PRO A 1 134 ? 11.993 8.143 17.497 1.00 87.44 134 PRO A CA 1
ATOM 1056 C C . PRO A 1 134 ? 11.604 7.284 16.288 1.00 87.44 134 PRO A C 1
ATOM 1058 O O . PRO A 1 134 ? 12.380 7.153 15.341 1.00 87.44 134 PRO A O 1
ATOM 1061 N N . LEU A 1 135 ? 10.390 6.724 16.302 1.00 86.75 135 LEU A N 1
ATOM 1062 C CA . LEU A 1 135 ? 9.889 5.871 15.230 1.00 86.75 135 LEU A CA 1
ATOM 1063 C C . LEU A 1 135 ? 9.707 6.654 13.924 1.00 86.75 135 LEU A C 1
ATOM 1065 O O . LEU A 1 135 ? 10.035 6.133 12.862 1.00 86.75 135 LEU A O 1
ATOM 1069 N N . TYR A 1 136 ? 9.248 7.907 13.987 1.00 87.62 136 TYR A N 1
ATOM 1070 C CA . TYR A 1 136 ? 9.096 8.741 12.791 1.00 87.62 136 TYR A CA 1
ATOM 1071 C C . TYR A 1 136 ? 10.434 9.019 12.098 1.00 87.62 136 TYR A C 1
ATOM 1073 O O . TYR A 1 136 ? 10.496 8.979 10.872 1.00 87.62 136 TYR A O 1
ATOM 1081 N N . ILE A 1 137 ? 11.515 9.236 12.857 1.00 89.75 137 ILE A N 1
ATOM 1082 C CA . ILE A 1 137 ? 12.855 9.469 12.288 1.00 89.75 137 ILE A CA 1
ATOM 1083 C C . ILE A 1 137 ? 13.325 8.231 11.517 1.00 89.75 137 ILE A C 1
ATOM 1085 O O . ILE A 1 137 ? 13.752 8.333 10.366 1.00 89.75 137 ILE A O 1
ATOM 1089 N N . VAL A 1 138 ? 13.206 7.054 12.137 1.00 91.25 138 VAL A N 1
ATOM 1090 C CA . VAL A 1 138 ? 13.557 5.781 11.495 1.00 91.25 138 VAL A CA 1
ATOM 1091 C C . VAL A 1 138 ? 12.654 5.529 10.283 1.00 91.25 138 VAL A C 1
ATOM 1093 O O . VAL A 1 138 ? 13.149 5.172 9.217 1.00 91.25 138 VAL A O 1
ATOM 1096 N N . GLY A 1 139 ? 11.352 5.791 10.406 1.00 90.25 139 GLY A N 1
ATOM 1097 C CA . GLY A 1 139 ? 10.382 5.645 9.322 1.00 90.25 139 GLY A CA 1
ATOM 1098 C C . GLY A 1 139 ? 10.723 6.487 8.092 1.00 90.25 139 GLY A C 1
ATOM 1099 O O . GLY A 1 139 ? 10.664 5.979 6.975 1.00 90.25 139 GLY A O 1
ATOM 1100 N N . ILE A 1 140 ? 11.164 7.736 8.277 1.00 91.44 140 ILE A N 1
ATOM 1101 C CA . ILE A 1 140 ? 11.606 8.598 7.169 1.00 91.44 140 ILE A CA 1
ATOM 1102 C C . ILE A 1 140 ? 12.839 8.009 6.474 1.00 91.44 140 ILE A C 1
ATOM 1104 O O . ILE A 1 140 ? 12.888 7.976 5.244 1.00 91.44 140 ILE A O 1
ATOM 1108 N N . ALA A 1 141 ? 13.818 7.505 7.231 1.00 92.94 141 ALA A N 1
ATOM 1109 C CA . ALA A 1 141 ? 15.007 6.885 6.648 1.00 92.94 141 ALA A CA 1
ATOM 1110 C C . ALA A 1 141 ? 14.653 5.653 5.791 1.00 92.94 141 ALA A C 1
ATOM 1112 O O . ALA A 1 141 ? 15.134 5.530 4.663 1.00 92.94 141 ALA A O 1
ATOM 1113 N N . TYR A 1 142 ? 13.761 4.786 6.284 1.00 92.19 142 TYR A N 1
ATOM 1114 C CA . TYR A 1 142 ? 13.262 3.635 5.523 1.00 92.19 142 TYR A CA 1
ATOM 1115 C C . TYR A 1 142 ? 12.435 4.046 4.299 1.00 92.19 142 TYR A C 1
ATOM 1117 O O . TYR A 1 142 ? 12.551 3.409 3.254 1.00 92.19 142 TYR A O 1
ATOM 1125 N N . ALA A 1 143 ? 11.650 5.123 4.389 1.00 90.88 143 ALA A N 1
ATOM 1126 C CA . ALA A 1 143 ? 10.895 5.645 3.252 1.00 90.88 143 ALA A CA 1
ATOM 1127 C C . ALA A 1 143 ? 11.829 6.134 2.134 1.00 90.88 143 ALA A C 1
ATOM 1129 O O . ALA A 1 143 ? 11.636 5.779 0.972 1.00 90.88 143 ALA A O 1
ATOM 1130 N N . ILE A 1 144 ? 12.881 6.885 2.480 1.00 94.56 144 ILE A N 1
ATOM 1131 C CA . ILE A 1 144 ? 13.899 7.330 1.515 1.00 94.56 144 ILE A CA 1
ATOM 1132 C C . ILE A 1 144 ? 14.600 6.119 0.892 1.00 94.56 144 ILE A C 1
ATOM 1134 O O . ILE A 1 144 ? 14.722 6.047 -0.330 1.00 94.56 144 ILE A O 1
ATOM 1138 N N . TYR A 1 145 ? 15.013 5.148 1.711 1.00 94.19 145 TYR A N 1
ATOM 1139 C CA . TYR A 1 145 ? 15.636 3.912 1.235 1.00 94.19 145 TYR A CA 1
ATOM 1140 C C . TYR A 1 145 ? 14.737 3.155 0.241 1.00 94.19 145 TYR A C 1
ATOM 1142 O O . TYR A 1 145 ? 15.185 2.819 -0.855 1.00 94.19 145 TYR A O 1
ATOM 1150 N N . GLY A 1 146 ? 13.456 2.963 0.571 1.00 93.38 146 GLY A N 1
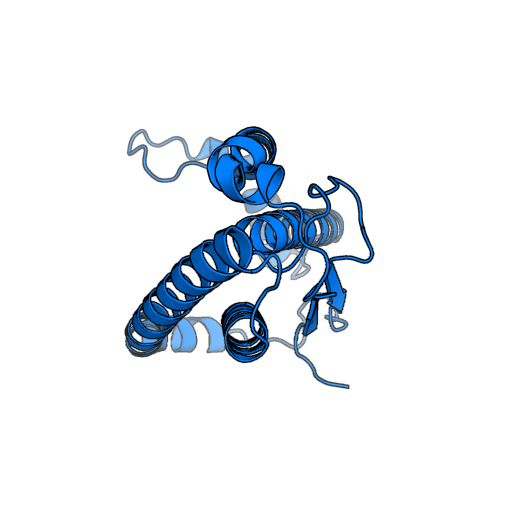ATOM 1151 C CA . GLY A 1 146 ? 12.485 2.311 -0.309 1.00 93.38 146 GLY A CA 1
ATOM 1152 C C . GLY A 1 146 ? 12.276 3.063 -1.626 1.00 93.38 146 GLY A C 1
ATOM 1153 O O . GLY A 1 146 ? 12.293 2.448 -2.691 1.00 93.38 146 GLY A O 1
ATOM 1154 N N . ILE A 1 147 ? 12.160 4.396 -1.586 1.00 94.31 147 ILE A N 1
ATOM 1155 C CA . ILE A 1 147 ? 12.029 5.231 -2.794 1.00 94.31 147 ILE A CA 1
ATOM 1156 C C . ILE A 1 147 ? 13.251 5.072 -3.704 1.00 94.31 147 ILE A C 1
ATOM 1158 O O . ILE A 1 147 ? 13.096 4.906 -4.915 1.00 94.31 147 ILE A O 1
ATOM 1162 N N . VAL A 1 148 ? 14.461 5.073 -3.138 1.00 95.69 148 VAL A N 1
ATOM 1163 C CA . VAL A 1 148 ? 15.695 4.859 -3.907 1.00 95.69 148 VAL A CA 1
ATOM 1164 C C . VAL A 1 148 ? 15.673 3.493 -4.596 1.00 95.69 148 VAL A C 1
ATOM 1166 O O . VAL A 1 148 ? 15.949 3.419 -5.793 1.00 95.69 148 VAL A O 1
ATOM 1169 N N . LEU A 1 149 ? 15.285 2.423 -3.894 1.00 95.31 149 LEU A N 1
ATOM 1170 C CA . LEU A 1 149 ? 15.184 1.087 -4.492 1.00 95.31 149 LEU A CA 1
ATOM 1171 C C . LEU A 1 149 ? 14.125 0.999 -5.592 1.00 95.31 149 LEU A C 1
ATOM 1173 O O . LEU A 1 149 ? 14.365 0.344 -6.605 1.00 95.31 149 LEU A O 1
ATOM 1177 N N . ILE A 1 150 ? 12.983 1.672 -5.431 1.00 94.25 150 ILE A N 1
ATOM 1178 C CA . ILE A 1 150 ? 11.941 1.729 -6.465 1.00 94.25 150 ILE A CA 1
ATOM 1179 C C . ILE A 1 150 ? 12.482 2.421 -7.719 1.00 94.25 150 ILE A C 1
ATOM 1181 O O . ILE A 1 150 ? 12.286 1.915 -8.821 1.00 94.25 150 ILE A O 1
ATOM 1185 N N . ILE A 1 151 ? 13.209 3.532 -7.572 1.00 94.69 151 ILE A N 1
ATOM 1186 C CA . ILE A 1 151 ? 13.812 4.249 -8.707 1.00 94.69 151 ILE A CA 1
ATOM 1187 C C . ILE A 1 151 ? 14.866 3.375 -9.403 1.00 94.69 151 ILE A C 1
ATOM 1189 O O . ILE A 1 151 ? 14.846 3.243 -10.628 1.00 94.69 151 ILE A O 1
ATOM 1193 N N . LEU A 1 152 ? 15.761 2.739 -8.642 1.00 94.31 152 LEU A N 1
ATOM 1194 C CA . LEU A 1 152 ? 16.780 1.839 -9.195 1.00 94.31 152 LEU A CA 1
ATOM 1195 C C . LEU A 1 152 ? 16.149 0.626 -9.893 1.00 94.31 152 LEU A C 1
ATOM 1197 O O . LEU A 1 152 ? 16.551 0.271 -11.002 1.00 94.31 152 LEU A O 1
ATOM 1201 N N . GLY A 1 153 ? 15.135 0.019 -9.273 1.00 93.31 153 GLY A N 1
ATOM 1202 C CA . GLY A 1 153 ? 14.362 -1.080 -9.846 1.00 93.31 153 GLY A CA 1
ATOM 1203 C C . GLY A 1 153 ? 13.647 -0.668 -11.130 1.00 93.31 153 GLY A C 1
ATOM 1204 O O . GLY A 1 153 ? 13.691 -1.402 -12.114 1.00 93.31 153 GLY A O 1
ATOM 1205 N N . TRP A 1 154 ? 13.069 0.535 -11.163 1.00 94.44 154 TRP A N 1
ATOM 1206 C CA . TRP A 1 154 ? 12.412 1.083 -12.346 1.00 94.44 154 TRP A CA 1
ATOM 1207 C C . TRP A 1 154 ? 13.385 1.172 -13.524 1.00 94.44 154 TRP A C 1
ATOM 1209 O O . TRP A 1 154 ? 13.126 0.582 -14.571 1.00 94.44 154 TRP A O 1
ATOM 1219 N N . PHE A 1 155 ? 14.548 1.807 -13.337 1.00 94.06 155 PHE A N 1
ATOM 1220 C CA . PHE A 1 155 ? 15.582 1.871 -14.378 1.00 94.06 155 PHE A CA 1
ATOM 1221 C C . PHE A 1 155 ? 16.072 0.482 -14.802 1.00 94.06 155 PHE A C 1
ATOM 1223 O O . PHE A 1 155 ? 16.242 0.231 -15.997 1.00 94.06 155 PHE A O 1
ATOM 1230 N N . SER A 1 156 ? 16.266 -0.432 -13.847 1.00 92.19 156 SER A N 1
ATOM 1231 C CA . SER A 1 156 ? 16.722 -1.793 -14.141 1.00 92.19 156 SER A CA 1
ATOM 1232 C C . SER A 1 156 ? 15.739 -2.548 -15.038 1.00 92.19 156 SER A C 1
ATOM 1234 O O . SER A 1 156 ? 16.145 -3.137 -16.041 1.00 92.19 156 SER A O 1
ATOM 1236 N N . ILE A 1 157 ? 14.436 -2.441 -14.767 1.00 92.88 157 ILE A N 1
ATOM 1237 C CA . ILE A 1 157 ? 13.406 -3.083 -15.589 1.00 92.88 157 ILE A CA 1
ATOM 1238 C C . ILE A 1 157 ? 13.343 -2.464 -16.992 1.00 92.88 157 ILE A C 1
ATOM 1240 O O . ILE A 1 157 ? 13.165 -3.186 -17.973 1.00 92.88 157 ILE A O 1
ATOM 1244 N N . LEU A 1 158 ? 13.520 -1.149 -17.134 1.00 91.25 158 LEU A N 1
ATOM 1245 C CA . LEU A 1 158 ? 13.500 -0.513 -18.456 1.00 91.25 158 LEU A CA 1
ATOM 1246 C C . LEU A 1 158 ? 14.656 -0.963 -19.351 1.00 91.25 158 LEU A C 1
ATOM 1248 O O . LEU A 1 158 ? 14.450 -1.232 -20.540 1.00 91.25 158 LEU A O 1
ATOM 1252 N N . LEU A 1 159 ? 15.856 -1.060 -18.779 1.00 90.56 159 LEU A N 1
ATOM 1253 C CA . LEU A 1 159 ? 17.066 -1.430 -19.509 1.00 90.56 159 LEU A CA 1
ATOM 1254 C C . LEU A 1 159 ? 17.128 -2.946 -19.741 1.00 90.56 159 LEU A C 1
ATOM 1256 O O . LEU A 1 159 ? 17.226 -3.402 -20.886 1.00 90.56 159 LEU A O 1
ATOM 1260 N N . ASN A 1 160 ? 16.982 -3.725 -18.668 1.00 89.75 160 ASN A N 1
ATOM 1261 C CA . ASN A 1 160 ? 17.256 -5.162 -18.651 1.00 89.75 160 ASN A CA 1
ATOM 1262 C C . ASN A 1 160 ? 15.987 -6.021 -18.741 1.00 89.75 160 ASN A C 1
ATOM 1264 O O . ASN A 1 160 ? 16.050 -7.159 -19.196 1.00 89.75 160 ASN A O 1
ATOM 1268 N N . GLY A 1 161 ? 14.817 -5.490 -18.377 1.00 88.56 161 GLY A N 1
ATOM 1269 C CA . GLY A 1 161 ? 13.570 -6.265 -18.316 1.00 88.56 161 GLY A CA 1
ATOM 1270 C C . GLY A 1 161 ? 13.454 -7.176 -17.090 1.00 88.56 161 GLY A C 1
ATOM 1271 O O . GLY A 1 161 ? 12.575 -8.038 -17.068 1.00 88.56 161 GLY A O 1
ATOM 1272 N N . SER A 1 162 ? 14.315 -6.993 -16.087 1.00 90.88 162 SER A N 1
ATOM 1273 C CA . SER A 1 162 ? 14.315 -7.744 -14.830 1.00 90.88 162 SER A CA 1
ATOM 1274 C C . SER A 1 162 ? 14.448 -6.809 -13.628 1.00 90.88 162 SER A C 1
ATOM 1276 O O . SER A 1 162 ? 15.013 -5.716 -13.727 1.00 90.88 162 SER A O 1
ATOM 1278 N N . LEU A 1 163 ? 13.884 -7.229 -12.496 1.00 91.69 163 LEU A N 1
ATOM 1279 C CA . LEU A 1 163 ? 14.018 -6.553 -11.209 1.00 91.69 163 LEU A CA 1
ATOM 1280 C C . LEU A 1 163 ? 15.145 -7.231 -10.411 1.00 91.69 163 LEU A C 1
ATOM 1282 O O . LEU A 1 163 ? 15.020 -8.418 -10.120 1.00 91.69 163 LEU A O 1
ATOM 1286 N N . PRO A 1 164 ? 16.221 -6.518 -10.028 1.00 92.56 164 PRO A N 1
ATOM 1287 C CA . PRO A 1 164 ? 17.290 -7.108 -9.231 1.00 92.56 164 PRO A CA 1
ATOM 1288 C C . PRO A 1 164 ? 16.805 -7.592 -7.861 1.00 92.56 164 PRO A C 1
ATOM 1290 O O . PRO A 1 164 ? 16.056 -6.882 -7.185 1.00 92.56 164 PRO A O 1
ATOM 1293 N N . ASP A 1 165 ? 17.321 -8.735 -7.409 1.00 91.62 165 ASP A N 1
ATOM 1294 C CA . ASP A 1 165 ? 16.922 -9.369 -6.144 1.00 91.62 165 ASP A CA 1
ATOM 1295 C C . ASP A 1 165 ? 17.080 -8.449 -4.929 1.00 91.62 165 ASP A C 1
ATOM 1297 O O . ASP A 1 165 ? 16.216 -8.418 -4.059 1.00 91.62 165 ASP A O 1
ATOM 1301 N N . TYR A 1 166 ? 18.146 -7.645 -4.879 1.00 91.38 166 TYR A N 1
ATOM 1302 C CA . TYR A 1 166 ? 18.373 -6.713 -3.769 1.00 91.38 166 TYR A CA 1
ATOM 1303 C C . TYR A 1 166 ? 17.336 -5.579 -3.729 1.00 91.38 166 TYR A C 1
ATOM 1305 O O . TYR A 1 166 ? 16.968 -5.124 -2.646 1.00 91.38 166 TYR A O 1
ATOM 1313 N N . CYS A 1 167 ? 16.845 -5.125 -4.892 1.00 91.38 167 CYS A N 1
ATOM 1314 C CA . CYS A 1 167 ? 15.756 -4.151 -4.956 1.00 91.38 167 CYS A CA 1
ATOM 1315 C C . CYS A 1 167 ? 14.456 -4.800 -4.488 1.00 91.38 167 CYS A C 1
ATOM 1317 O O . CYS A 1 167 ? 13.746 -4.219 -3.673 1.00 91.38 167 CYS A O 1
ATOM 1319 N N . ALA A 1 168 ? 14.163 -6.006 -4.978 1.00 91.00 168 ALA A N 1
ATOM 1320 C CA . ALA A 1 168 ? 12.977 -6.759 -4.593 1.00 91.00 168 ALA A CA 1
ATOM 1321 C C . ALA A 1 168 ? 12.926 -7.025 -3.079 1.00 91.00 168 ALA A C 1
ATOM 1323 O O . ALA A 1 168 ? 11.949 -6.659 -2.428 1.00 91.00 168 ALA A O 1
ATOM 1324 N N . ASP A 1 169 ? 13.986 -7.601 -2.509 1.00 92.75 169 ASP A N 1
ATOM 1325 C CA . ASP A 1 169 ? 14.088 -7.908 -1.078 1.00 92.75 169 ASP A CA 1
ATOM 1326 C C . ASP A 1 169 ? 14.013 -6.637 -0.224 1.00 92.75 169 ASP A C 1
ATOM 1328 O O . ASP A 1 169 ? 13.255 -6.582 0.743 1.00 92.75 169 ASP A O 1
ATOM 1332 N N . GLY A 1 170 ? 14.719 -5.572 -0.613 1.00 91.94 170 GLY A N 1
ATOM 1333 C CA . GLY A 1 170 ? 14.672 -4.310 0.119 1.00 91.94 170 GLY A CA 1
ATOM 1334 C C . GLY A 1 170 ? 13.278 -3.669 0.124 1.00 91.94 170 GLY A C 1
ATOM 1335 O O . GLY A 1 170 ? 12.810 -3.257 1.185 1.00 91.94 170 GLY A O 1
ATOM 1336 N N . ILE A 1 171 ? 12.580 -3.646 -1.019 1.00 92.00 171 ILE A N 1
ATOM 1337 C CA . ILE A 1 171 ? 11.212 -3.104 -1.128 1.00 92.00 171 ILE A CA 1
ATOM 1338 C C . ILE A 1 171 ? 10.217 -3.951 -0.322 1.00 92.00 171 ILE A C 1
ATOM 1340 O O . ILE A 1 171 ? 9.328 -3.404 0.339 1.00 92.00 171 ILE A O 1
ATOM 1344 N N . VAL A 1 172 ? 10.358 -5.280 -0.346 1.00 91.69 172 VAL A N 1
ATOM 1345 C CA . VAL A 1 172 ? 9.533 -6.182 0.471 1.00 91.69 172 VAL A CA 1
ATOM 1346 C C . VAL A 1 172 ? 9.753 -5.897 1.953 1.00 91.69 172 VAL A C 1
ATOM 1348 O O . VAL A 1 172 ? 8.782 -5.652 2.664 1.00 91.69 172 VAL A O 1
ATOM 1351 N N . ARG A 1 173 ? 11.004 -5.821 2.415 1.00 89.75 173 ARG A N 1
ATOM 1352 C CA . ARG A 1 173 ? 11.327 -5.551 3.826 1.00 89.75 173 ARG A CA 1
ATOM 1353 C C . ARG A 1 173 ? 10.806 -4.208 4.319 1.00 89.75 173 ARG A C 1
ATOM 1355 O O . ARG A 1 173 ? 10.404 -4.109 5.471 1.00 89.75 173 ARG A O 1
ATOM 1362 N N . THR A 1 174 ? 10.787 -3.179 3.470 1.00 88.50 174 THR A N 1
ATOM 1363 C CA . THR A 1 174 ? 10.213 -1.874 3.848 1.00 88.50 174 THR A CA 1
ATOM 1364 C C . THR A 1 174 ? 8.687 -1.870 3.893 1.00 88.50 174 THR A C 1
ATOM 1366 O O . THR A 1 174 ? 8.103 -0.952 4.463 1.00 88.50 174 THR A O 1
ATOM 1369 N N . SER A 1 175 ? 8.047 -2.858 3.264 1.00 85.25 175 SER A N 1
ATOM 1370 C CA . SER A 1 175 ? 6.588 -2.942 3.109 1.00 85.25 175 SER A CA 1
ATOM 1371 C C . SER A 1 175 ? 5.958 -4.057 3.950 1.00 85.25 175 SER A C 1
ATOM 1373 O O . SER A 1 175 ? 4.740 -4.211 3.942 1.00 85.25 175 SER A O 1
ATOM 1375 N N . GLN A 1 176 ? 6.770 -4.866 4.632 1.00 83.12 176 GLN A N 1
ATOM 1376 C CA . GLN A 1 176 ? 6.312 -5.887 5.565 1.00 83.12 176 GLN A CA 1
ATOM 1377 C C . GLN A 1 176 ? 6.054 -5.259 6.936 1.00 83.12 176 GLN A C 1
ATOM 1379 O O . GLN A 1 176 ? 6.877 -4.501 7.452 1.00 83.12 176 GLN A O 1
ATOM 1384 N N . TYR A 1 177 ? 4.904 -5.601 7.510 1.00 68.75 177 TYR A N 1
ATOM 1385 C CA . TYR A 1 177 ? 4.434 -5.179 8.827 1.00 68.75 177 TYR A CA 1
ATOM 1386 C C . TYR A 1 177 ? 3.898 -6.383 9.582 1.00 68.75 177 TYR A C 1
ATOM 1388 O O . TYR A 1 177 ? 3.385 -7.289 8.876 1.00 68.75 177 TYR A O 1
#

Sequence (177 aa):
MSQQIETSFKVQLDNRNRSTVIWRAILVAPVAFFASSFTVDTWDNNGNAYSYGLLVLPVILALLFRGTYPSYVLSFNKALFGLVNRVWAYFSLLTDSYPSIEESDAVSITYPDIDGGKSLSRGLPLIKWAMAIPLYIVGIAYAIYGIVLIILGWFSILLNGSLPDYCADGIVRTSQY

Secondary structure (DSSP, 8-state):
--SS-EEEE----SS--HHHHHTHHHHTHHHHHHHHTTSPP----S--GGGGTTTHHHHHHIIIII----HHHHHHHHHHHHHHHHHHHHHTTS--SPPPSS--TTEEEEPPP-STTTTS-TTHHHHHHHTHHHHHHHHHHHHHHHHHHHHHHHHHHHHHSS--HHHHHHHHHHH--

Foldseek 3Di:
DDQDKWKDAQFDFAQADLVCLVCLVVLLVVLVVVLCVPDDDPPDPPPPPVSCCPQNVVQVVCCVPVVAGDPVSVVVCVLSVQQVVQSVCSNLNRDRDRGDSDDDPRMDMDHHDCPRVPPDDPCVVVVVVVVVVVVVVVLVVLVVVSVVLSVVQSVCCNVPVGGDPVSNVSNVVSSTD

pLDDT: mean 84.34, std 10.92, range [49.59, 95.69]

Radius of gyration: 18.98 Å; chains: 1; bounding box: 39×42×50 Å